Protein AF-A0A835HP61-F1 (afdb_monomer_lite)

Radius of gyration: 16.59 Å; chains: 1; bounding box: 34×54×47 Å

Secondary structure (DSSP, 8-state):
----------EEEEEETTTTEEEEEEPP------SS---EEEEEETTEEEEEEEE-TTTT-SSEEEEEEEESSTT-GGGEEEEEEEEESS-EEEEEE-TTSPEEEEEPPPTTS--EEEEE-SS---

Structure (mmCIF, N/CA/C/O backbone):
data_AF-A0A835HP61-F1
#
_entry.id   AF-A0A835HP61-F1
#
loop_
_atom_site.group_PDB
_atom_site.id
_atom_site.type_symbol
_atom_site.label_atom_id
_atom_site.label_alt_id
_atom_site.label_comp_id
_atom_site.label_asym_id
_atom_site.label_entity_id
_atom_site.label_seq_id
_atom_site.pdbx_PDB_ins_code
_atom_site.Cartn_x
_atom_site.Cartn_y
_atom_site.Cartn_z
_atom_site.occupancy
_atom_site.B_iso_or_equiv
_atom_site.auth_seq_id
_atom_site.auth_comp_id
_atom_site.auth_asym_id
_atom_site.auth_atom_id
_atom_site.pdbx_PDB_model_num
ATOM 1 N N . MET A 1 1 ? 5.555 35.241 11.128 1.00 31.42 1 MET A N 1
ATOM 2 C CA . MET A 1 1 ? 4.725 34.375 10.265 1.00 31.42 1 MET A CA 1
ATOM 3 C C . MET A 1 1 ? 5.664 33.582 9.374 1.00 31.42 1 MET A C 1
ATOM 5 O O . MET A 1 1 ? 6.135 34.106 8.372 1.00 31.42 1 MET A O 1
ATOM 9 N N . GLY A 1 2 ? 6.060 32.391 9.827 1.00 31.73 2 GLY A N 1
ATOM 10 C CA . GLY A 1 2 ? 6.920 31.494 9.056 1.00 31.73 2 GLY A CA 1
ATOM 11 C C . GLY A 1 2 ? 6.102 30.839 7.951 1.00 31.73 2 GLY A C 1
ATOM 12 O O . GLY A 1 2 ? 4.971 30.430 8.190 1.00 31.73 2 GLY A O 1
ATOM 13 N N . ARG A 1 3 ? 6.648 30.806 6.736 1.00 35.12 3 ARG A N 1
ATOM 14 C CA . ARG A 1 3 ? 6.081 30.046 5.622 1.00 35.12 3 ARG A CA 1
ATOM 15 C C . ARG A 1 3 ? 6.215 28.567 5.969 1.00 35.12 3 ARG A C 1
ATOM 17 O O . ARG A 1 3 ? 7.327 28.047 5.954 1.00 35.12 3 ARG A O 1
ATOM 24 N N . GLU A 1 4 ? 5.113 27.920 6.322 1.00 38.53 4 GLU A N 1
ATOM 25 C CA . GLU A 1 4 ? 5.079 26.464 6.391 1.00 38.53 4 GLU A CA 1
ATOM 26 C C . GLU A 1 4 ? 5.240 25.933 4.967 1.00 38.53 4 GLU A C 1
ATOM 28 O O . GLU A 1 4 ? 4.468 26.259 4.062 1.00 38.53 4 GLU A O 1
ATOM 33 N N . ASN A 1 5 ? 6.329 25.194 4.760 1.00 36.75 5 ASN A N 1
ATOM 34 C CA . ASN A 1 5 ? 6.595 24.459 3.537 1.00 36.75 5 ASN A CA 1
ATOM 35 C C . ASN A 1 5 ? 5.382 23.574 3.240 1.00 36.75 5 ASN A C 1
ATOM 37 O O . ASN A 1 5 ? 4.986 22.772 4.084 1.00 36.75 5 ASN A O 1
ATOM 41 N N . GLY A 1 6 ? 4.797 23.729 2.053 1.00 37.97 6 GLY A N 1
ATOM 42 C CA . GLY A 1 6 ? 3.674 22.925 1.582 1.00 37.97 6 GLY A CA 1
ATOM 43 C C . GLY A 1 6 ? 4.082 21.470 1.361 1.00 37.97 6 GLY A C 1
ATOM 44 O O . GLY A 1 6 ? 4.294 21.052 0.229 1.00 37.97 6 GLY A O 1
ATOM 45 N N . SER A 1 7 ? 4.201 20.708 2.446 1.00 45.78 7 SER A N 1
ATOM 46 C CA . SER A 1 7 ? 4.160 19.251 2.426 1.00 45.78 7 SER A CA 1
ATOM 47 C C . SER A 1 7 ? 2.720 18.854 2.127 1.00 45.78 7 SER A C 1
ATOM 49 O O . SER A 1 7 ? 1.818 19.104 2.928 1.00 45.78 7 SER A O 1
ATOM 51 N N . SER A 1 8 ? 2.475 18.260 0.962 1.00 49.97 8 SER A N 1
ATOM 52 C CA . SER A 1 8 ? 1.235 17.529 0.721 1.00 49.97 8 SER A CA 1
ATOM 53 C C . SER A 1 8 ? 1.172 16.369 1.719 1.00 49.97 8 SER A C 1
ATOM 55 O O . SER A 1 8 ? 1.818 15.339 1.523 1.00 49.97 8 SER A O 1
ATOM 57 N N . ASN A 1 9 ? 0.438 16.549 2.816 1.00 60.34 9 ASN A N 1
ATOM 58 C CA . ASN A 1 9 ? 0.253 15.520 3.833 1.00 60.34 9 ASN A CA 1
ATOM 59 C C . ASN A 1 9 ? -0.660 14.420 3.281 1.00 60.34 9 ASN A C 1
ATOM 61 O O . ASN A 1 9 ? -1.878 14.452 3.471 1.00 60.34 9 ASN A O 1
ATOM 65 N N 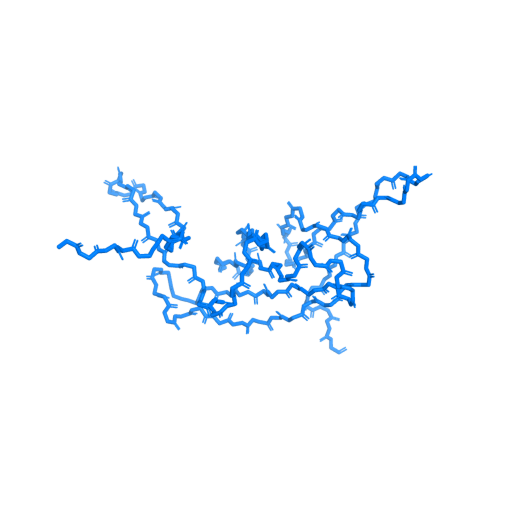. ASN A 1 10 ? -0.077 13.450 2.577 1.00 73.56 10 ASN A N 1
ATOM 66 C CA . ASN A 1 10 ? -0.806 12.250 2.195 1.00 73.56 10 ASN A CA 1
ATOM 67 C C . ASN A 1 10 ? -1.330 11.566 3.453 1.00 73.56 10 ASN A C 1
ATOM 69 O O . ASN A 1 10 ? -0.579 11.257 4.379 1.00 73.56 10 ASN A O 1
ATOM 73 N N . SER A 1 11 ? -2.629 11.323 3.470 1.00 82.62 11 SER A N 1
ATOM 74 C CA . SER A 1 11 ? -3.309 10.612 4.539 1.00 82.62 11 SER A CA 1
ATOM 75 C C . SER A 1 11 ? -4.343 9.684 3.930 1.00 82.62 11 SER A C 1
ATOM 77 O O . SER A 1 11 ? -4.840 9.907 2.824 1.00 82.62 11 SER A O 1
ATOM 79 N N . ILE A 1 12 ? -4.635 8.613 4.650 1.00 86.50 12 ILE A N 1
ATOM 80 C CA . ILE A 1 12 ? -5.699 7.682 4.307 1.00 86.50 12 ILE A CA 1
ATOM 81 C C . ILE A 1 12 ? -6.922 8.120 5.104 1.00 86.50 12 ILE A C 1
ATOM 83 O O . ILE A 1 12 ? -6.841 8.305 6.319 1.00 86.50 12 ILE A O 1
ATOM 87 N N . LEU A 1 13 ? -8.038 8.314 4.410 1.00 89.81 13 LEU A N 1
ATOM 88 C CA . LEU A 1 13 ? -9.320 8.653 5.013 1.00 89.81 13 LEU A CA 1
ATOM 89 C C . LEU A 1 13 ? -10.071 7.361 5.350 1.00 89.81 13 LEU A C 1
ATOM 91 O O . LEU A 1 13 ? -10.225 6.494 4.490 1.00 89.81 13 LEU A O 1
ATOM 95 N N . SER A 1 14 ? -10.559 7.252 6.580 1.00 90.50 14 SER A N 1
ATOM 96 C CA . SER A 1 14 ? -11.399 6.147 7.045 1.00 90.50 14 SER A CA 1
ATOM 97 C C . SER A 1 14 ? -12.748 6.668 7.531 1.00 90.50 14 SER A C 1
ATOM 99 O O . SER A 1 14 ? -12.834 7.791 8.022 1.00 90.50 14 SER A O 1
ATOM 101 N N . PHE A 1 15 ? -13.788 5.842 7.451 1.00 92.88 15 PHE A N 1
ATOM 102 C CA . PHE A 1 15 ? -15.093 6.116 8.051 1.00 92.88 15 PHE A CA 1
ATOM 103 C C . PHE A 1 15 ? -15.449 4.974 9.001 1.00 92.88 15 PHE A C 1
ATOM 105 O O . PHE A 1 15 ? -15.458 3.813 8.591 1.00 92.88 15 PHE A O 1
ATOM 112 N N . ASP A 1 16 ? -15.704 5.300 10.264 1.00 92.62 16 ASP A N 1
ATOM 113 C CA . ASP A 1 16 ? -16.115 4.331 11.275 1.00 92.62 16 ASP A CA 1
ATOM 114 C C . ASP A 1 16 ? -17.645 4.263 11.327 1.00 92.62 16 ASP A C 1
ATOM 116 O O . ASP A 1 16 ? -18.307 5.238 11.666 1.00 92.62 16 ASP A O 1
ATOM 120 N N . PHE A 1 17 ? -18.211 3.099 11.004 1.00 93.50 17 PHE A N 1
ATOM 121 C CA . PHE A 1 17 ? -19.658 2.864 11.031 1.00 93.50 17 PHE A CA 1
ATOM 122 C C . PHE A 1 17 ? -20.250 2.812 12.446 1.00 93.50 17 PHE A C 1
ATOM 124 O O . PHE A 1 17 ? -21.460 2.938 12.595 1.00 93.50 17 PHE A O 1
ATOM 131 N N . THR A 1 18 ? -19.429 2.618 13.479 1.00 95.75 18 THR A N 1
ATOM 132 C CA . THR A 1 18 ? -19.880 2.579 14.878 1.00 95.75 18 THR A CA 1
ATOM 133 C C . THR A 1 18 ? -20.075 3.985 15.425 1.00 95.75 18 THR A C 1
ATOM 135 O O . THR A 1 18 ? -21.042 4.254 16.133 1.00 95.75 18 THR A O 1
ATOM 138 N N . THR A 1 19 ? -19.134 4.878 15.113 1.00 96.25 19 THR A N 1
ATOM 139 C CA . THR A 1 19 ? -19.146 6.274 15.571 1.00 96.25 19 THR A CA 1
ATOM 140 C C . THR A 1 19 ? -19.703 7.244 14.530 1.00 96.25 19 THR A C 1
ATOM 142 O O . THR A 1 19 ? -19.889 8.418 14.839 1.00 96.25 19 THR A O 1
ATOM 145 N N . GLU A 1 20 ? -19.971 6.760 13.313 1.00 96.81 20 GLU A N 1
ATOM 146 C CA . GLU A 1 20 ? -20.412 7.532 12.144 1.00 96.81 20 GLU A CA 1
ATOM 147 C C . GLU A 1 20 ? -19.511 8.744 11.847 1.00 96.81 20 GLU A C 1
ATOM 149 O O . GLU A 1 20 ? -19.964 9.802 11.405 1.00 96.81 20 GLU A O 1
ATOM 154 N N . ALA A 1 21 ? -18.207 8.595 12.092 1.00 95.31 21 ALA A N 1
ATOM 155 C CA . ALA A 1 21 ? -17.235 9.674 11.995 1.00 95.31 21 ALA A CA 1
ATOM 156 C C . ALA A 1 21 ? -16.109 9.358 11.005 1.00 95.31 21 ALA A C 1
ATOM 158 O O . ALA A 1 21 ? -15.662 8.218 10.852 1.00 95.31 21 ALA A O 1
ATOM 159 N N . PHE A 1 22 ? -15.614 10.410 10.350 1.00 93.88 22 PHE A N 1
ATOM 160 C CA . PHE A 1 22 ? -14.397 10.337 9.552 1.00 93.88 22 PHE A CA 1
ATOM 161 C C . PHE A 1 22 ? -13.163 10.401 10.452 1.00 93.88 22 PHE A C 1
ATOM 163 O O . PHE A 1 22 ? -13.070 11.239 11.347 1.00 93.88 22 PHE A O 1
ATOM 170 N N . GLY A 1 23 ? -12.194 9.544 10.159 1.00 90.19 23 GLY A N 1
ATOM 171 C CA . GLY A 1 23 ? -10.862 9.548 10.748 1.00 90.19 23 GLY A CA 1
ATOM 172 C C . GLY A 1 23 ? -9.799 9.624 9.661 1.00 90.19 23 GLY A C 1
ATOM 173 O O . GLY A 1 23 ? -10.062 9.353 8.489 1.00 90.19 23 GLY A O 1
ATOM 174 N N . THR A 1 24 ? -8.585 9.991 10.047 1.00 90.19 24 THR A N 1
ATOM 175 C CA . THR A 1 24 ? -7.425 9.944 9.160 1.00 90.19 24 THR A CA 1
ATOM 176 C C . THR A 1 24 ? -6.342 9.078 9.775 1.00 90.19 24 THR A C 1
ATOM 178 O O . THR A 1 24 ? -6.179 9.021 10.992 1.00 90.19 24 THR A O 1
ATOM 181 N N . MET A 1 25 ? -5.592 8.395 8.921 1.00 87.94 25 MET A N 1
ATOM 182 C CA . MET A 1 25 ? -4.428 7.612 9.317 1.00 87.94 25 MET A CA 1
ATOM 183 C C . MET A 1 25 ? -3.250 7.924 8.400 1.00 87.94 25 MET A C 1
ATOM 185 O O . MET A 1 25 ? -3.410 8.320 7.239 1.00 87.94 25 MET A O 1
ATOM 189 N N . SER A 1 26 ? -2.047 7.770 8.938 1.00 86.62 26 SER A N 1
ATOM 190 C CA . SER A 1 26 ? -0.823 8.042 8.195 1.00 86.62 26 SER A CA 1
ATOM 191 C C . SER A 1 26 ? -0.568 6.973 7.137 1.00 86.62 26 SER A C 1
ATOM 193 O O . SER A 1 26 ? -0.817 5.786 7.350 1.00 86.62 26 SER A O 1
ATOM 195 N N . VAL A 1 27 ? -0.024 7.402 6.003 1.00 86.25 27 VAL A N 1
ATOM 196 C CA . VAL A 1 27 ? 0.593 6.520 5.004 1.00 86.25 27 VAL A CA 1
ATOM 197 C C . VAL A 1 27 ? 1.960 6.024 5.514 1.00 86.25 27 VAL A C 1
ATOM 199 O O . VAL A 1 27 ? 2.481 6.604 6.474 1.00 86.25 27 VAL A O 1
ATOM 202 N N . PRO A 1 28 ? 2.561 4.980 4.907 1.00 86.38 28 PRO A N 1
ATOM 203 C CA . PRO A 1 28 ? 3.920 4.589 5.259 1.00 86.38 28 PRO A CA 1
ATOM 204 C C . PRO A 1 28 ? 4.895 5.750 5.034 1.00 86.38 28 PRO A C 1
ATOM 206 O O . PRO A 1 28 ? 4.702 6.580 4.140 1.00 86.38 28 PRO A O 1
ATOM 209 N N . ASP A 1 29 ? 5.948 5.806 5.846 1.00 79.75 29 ASP A N 1
ATOM 210 C CA . ASP A 1 29 ? 6.953 6.869 5.783 1.00 79.75 29 ASP A CA 1
ATOM 211 C C . ASP A 1 29 ? 7.943 6.609 4.636 1.00 79.75 29 ASP A C 1
ATOM 213 O O . ASP A 1 29 ? 9.063 6.145 4.832 1.00 79.75 29 ASP A O 1
ATOM 217 N N . VAL A 1 30 ? 7.473 6.807 3.401 1.00 67.75 30 VAL A N 1
ATOM 218 C CA . VAL A 1 30 ? 8.237 6.502 2.176 1.00 67.75 30 VAL A CA 1
ATOM 219 C C . VAL A 1 30 ? 8.950 7.745 1.618 1.00 67.75 30 VAL A C 1
ATOM 221 O O . VAL A 1 30 ? 9.615 7.661 0.587 1.00 67.75 30 VAL A O 1
ATOM 224 N N . TYR A 1 31 ? 8.863 8.916 2.270 1.00 57.56 31 TYR A N 1
ATOM 225 C CA . TYR A 1 31 ? 9.315 10.171 1.654 1.00 57.56 31 TYR A CA 1
ATOM 226 C C . TYR A 1 31 ? 10.285 11.009 2.485 1.00 57.56 31 TYR A C 1
ATOM 228 O O . TYR A 1 31 ? 9.904 11.842 3.300 1.00 57.56 31 TYR A O 1
ATOM 236 N N . HIS A 1 32 ? 11.550 10.907 2.074 1.00 52.06 32 HIS A N 1
ATOM 237 C CA . HIS A 1 32 ? 12.504 12.021 2.041 1.00 52.06 32 HIS A CA 1
ATOM 238 C C . HIS A 1 32 ? 12.887 12.425 0.605 1.00 52.06 32 HIS A C 1
ATOM 240 O O . HIS A 1 32 ? 13.882 13.114 0.406 1.00 52.06 32 HIS A O 1
ATOM 246 N N . ILE A 1 33 ? 12.156 11.976 -0.422 1.00 48.88 33 ILE A N 1
ATOM 247 C CA . ILE A 1 33 ? 12.574 12.185 -1.813 1.00 48.88 33 ILE A CA 1
ATOM 248 C C . ILE A 1 33 ? 11.773 13.323 -2.439 1.00 48.88 33 ILE A C 1
ATOM 250 O O . ILE A 1 33 ? 10.613 13.170 -2.823 1.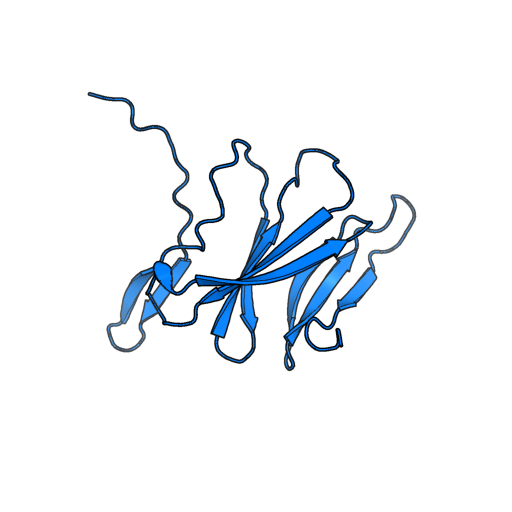00 48.88 33 ILE A O 1
ATOM 254 N N . ASP A 1 34 ? 12.448 14.462 -2.558 1.00 50.91 34 ASP A N 1
ATOM 255 C CA . ASP A 1 34 ? 12.078 15.601 -3.386 1.00 50.91 34 ASP A CA 1
ATOM 256 C C . ASP A 1 34 ? 11.763 15.142 -4.824 1.00 50.91 34 ASP A C 1
ATOM 258 O O . ASP A 1 34 ? 12.675 14.811 -5.581 1.00 50.91 34 ASP A O 1
ATOM 262 N N . ASN A 1 35 ? 10.473 15.080 -5.185 1.00 50.41 35 ASN A N 1
ATOM 263 C CA . ASN A 1 35 ? 9.887 15.311 -6.524 1.00 50.41 35 ASN A CA 1
ATOM 264 C C . ASN A 1 35 ? 8.618 14.472 -6.783 1.00 50.41 35 ASN A C 1
ATOM 266 O O . ASN A 1 35 ? 8.663 13.364 -7.315 1.00 50.41 35 ASN A O 1
ATOM 270 N N . ASN A 1 36 ? 7.467 15.070 -6.465 1.00 52.91 36 ASN A N 1
ATOM 271 C CA . ASN A 1 36 ? 6.277 15.280 -7.313 1.00 52.91 36 ASN A CA 1
ATOM 272 C C . ASN A 1 36 ? 5.713 14.189 -8.254 1.00 52.91 36 ASN A C 1
ATOM 274 O O . ASN A 1 36 ? 4.874 14.502 -9.095 1.00 52.91 36 ASN A O 1
ATOM 278 N N . SER A 1 37 ? 6.105 12.920 -8.159 1.00 56.03 37 SER A N 1
ATOM 279 C CA . SER A 1 37 ? 5.565 11.884 -9.054 1.00 56.03 37 SER A CA 1
ATOM 280 C C . SER A 1 37 ? 5.672 10.485 -8.464 1.00 56.03 37 SER A C 1
ATOM 282 O O . SER A 1 37 ? 6.459 9.645 -8.903 1.00 56.03 37 SER A O 1
ATOM 284 N N . TYR A 1 38 ? 4.861 10.236 -7.450 1.00 65.69 38 TYR A N 1
ATOM 285 C CA . TYR A 1 38 ? 4.582 8.888 -6.990 1.00 65.69 38 TYR A CA 1
ATOM 286 C C . TYR A 1 38 ? 3.101 8.594 -7.191 1.00 65.69 38 TYR A C 1
ATOM 288 O O . TYR A 1 38 ? 2.246 9.465 -7.032 1.00 65.69 38 TYR A O 1
ATOM 296 N N . LEU A 1 39 ? 2.807 7.356 -7.571 1.00 73.50 39 LEU A N 1
ATOM 297 C CA . LEU A 1 39 ? 1.455 6.817 -7.536 1.00 73.50 39 LEU A CA 1
ATOM 298 C C . LEU A 1 39 ? 1.326 6.004 -6.254 1.00 73.50 39 LEU A C 1
ATOM 300 O O . LEU A 1 39 ? 2.160 5.136 -5.996 1.00 73.50 39 LEU A O 1
ATOM 304 N N . MET A 1 40 ? 0.295 6.303 -5.468 1.00 79.06 40 MET A N 1
ATOM 305 C CA . MET A 1 40 ? -0.065 5.549 -4.276 1.00 79.06 40 MET A CA 1
ATOM 306 C C . MET A 1 40 ? -1.404 4.862 -4.513 1.00 79.06 40 MET A C 1
ATOM 308 O O . MET A 1 40 ? -2.363 5.510 -4.928 1.00 79.06 40 MET A O 1
ATOM 312 N N . MET A 1 41 ? -1.475 3.563 -4.238 1.00 82.19 41 MET A N 1
ATOM 313 C CA . MET A 1 41 ? -2.724 2.813 -4.296 1.00 82.19 41 MET A CA 1
ATOM 314 C C . MET A 1 41 ? -2.915 2.002 -3.022 1.00 82.19 41 MET A C 1
ATOM 316 O O . MET A 1 41 ? -1.994 1.323 -2.567 1.00 82.19 41 MET A O 1
ATOM 320 N N . LEU A 1 42 ? -4.125 2.061 -2.471 1.00 85.69 42 LEU A N 1
ATOM 321 C CA . LEU A 1 42 ? -4.534 1.203 -1.369 1.00 85.69 42 LEU A CA 1
ATOM 322 C C . LEU A 1 42 ? -5.064 -0.122 -1.895 1.00 85.69 42 LEU A C 1
ATOM 324 O O . LEU A 1 42 ? -5.716 -0.191 -2.937 1.00 85.69 42 LEU A O 1
ATOM 328 N N . ALA A 1 43 ? -4.788 -1.171 -1.141 1.00 85.00 43 ALA A N 1
ATOM 329 C CA . ALA A 1 43 ? -5.236 -2.516 -1.418 1.00 85.00 43 ALA A CA 1
ATOM 330 C C . ALA A 1 43 ? -5.503 -3.262 -0.112 1.00 85.00 43 ALA A C 1
ATOM 332 O O . ALA A 1 43 ? -5.088 -2.832 0.961 1.00 85.00 43 ALA A O 1
ATOM 333 N N . LEU A 1 44 ? -6.170 -4.406 -0.215 1.00 85.06 44 LEU A N 1
ATOM 334 C CA . LEU A 1 44 ? -6.214 -5.392 0.855 1.00 85.06 44 LEU A CA 1
ATOM 335 C C . LEU A 1 44 ? -5.299 -6.552 0.473 1.00 85.06 44 LEU A C 1
ATOM 337 O O . LEU A 1 44 ? -5.441 -7.124 -0.608 1.00 85.06 44 LEU A O 1
ATOM 341 N N . LEU A 1 45 ? -4.362 -6.890 1.355 1.00 84.44 45 LEU A N 1
ATOM 342 C CA . LEU A 1 45 ? -3.457 -8.022 1.196 1.00 84.44 45 LEU A CA 1
ATOM 343 C C . LEU A 1 45 ? -3.497 -8.854 2.473 1.00 84.44 45 LEU A C 1
ATOM 345 O O . LEU A 1 45 ? -3.142 -8.357 3.539 1.00 84.44 45 LEU A O 1
ATOM 349 N N . ASN A 1 46 ? -3.939 -10.109 2.363 1.00 83.38 46 ASN A N 1
ATOM 350 C CA . ASN A 1 46 ? -4.099 -11.024 3.499 1.00 83.38 46 ASN A CA 1
ATOM 351 C C . ASN A 1 46 ? -4.843 -10.366 4.676 1.00 83.38 46 ASN A C 1
ATOM 353 O O . ASN A 1 46 ? -4.342 -10.341 5.796 1.00 83.38 46 ASN A O 1
ATOM 357 N N . GLU A 1 47 ? -6.004 -9.769 4.381 1.00 84.75 47 GLU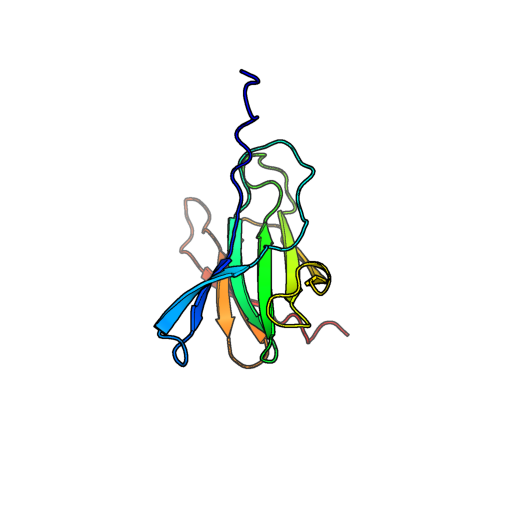 A N 1
ATOM 358 C CA . GLU A 1 47 ? -6.885 -9.082 5.348 1.00 84.75 47 GLU A CA 1
ATOM 359 C C . GLU A 1 47 ? -6.296 -7.826 6.011 1.00 84.75 47 GLU A C 1
ATOM 361 O O . GLU A 1 47 ? -6.942 -7.206 6.852 1.00 84.75 47 GLU A O 1
ATOM 366 N N . LYS A 1 48 ? -5.105 -7.388 5.596 1.00 88.88 48 LYS A N 1
ATOM 367 C CA . LYS A 1 48 ? -4.482 -6.152 6.072 1.00 88.88 48 LYS A CA 1
ATOM 368 C C . LYS A 1 48 ? -4.534 -5.063 5.011 1.00 88.88 48 LYS A C 1
ATOM 370 O O . LYS A 1 48 ? -4.499 -5.338 3.809 1.00 88.88 48 LYS A O 1
ATOM 375 N N . ILE A 1 49 ? -4.575 -3.810 5.462 1.00 89.88 49 ILE A N 1
ATOM 376 C CA . ILE A 1 49 ? -4.441 -2.654 4.572 1.00 89.88 49 ILE A CA 1
ATOM 377 C C . ILE A 1 49 ? -3.020 -2.654 4.016 1.00 89.88 49 ILE A C 1
ATOM 379 O O . ILE A 1 49 ? -2.043 -2.641 4.764 1.00 89.88 49 ILE A O 1
ATOM 383 N N . ALA A 1 50 ? -2.921 -2.649 2.695 1.00 89.50 50 ALA A N 1
ATOM 384 C CA . ALA A 1 50 ? -1.684 -2.524 1.958 1.00 89.50 50 ALA A CA 1
ATOM 385 C C . ALA A 1 50 ? -1.636 -1.186 1.221 1.00 89.50 50 ALA A C 1
ATOM 387 O O . ALA A 1 50 ? -2.650 -0.673 0.744 1.00 89.50 50 ALA A O 1
ATOM 388 N N . CYS A 1 51 ? -0.436 -0.638 1.107 1.00 88.12 51 CYS A N 1
ATOM 389 C CA . CYS A 1 51 ? -0.139 0.559 0.347 1.00 88.12 51 CYS A CA 1
ATOM 390 C C . CYS A 1 51 ? 0.941 0.223 -0.679 1.00 88.12 51 CYS A C 1
ATOM 392 O O . CYS A 1 51 ? 2.018 -0.256 -0.325 1.00 88.12 51 CYS A O 1
ATOM 394 N N . MET A 1 52 ? 0.644 0.453 -1.955 1.00 84.75 52 MET A N 1
ATOM 395 C CA . MET A 1 52 ? 1.598 0.288 -3.044 1.00 84.75 52 MET A CA 1
ATOM 396 C C . MET A 1 52 ? 2.063 1.648 -3.524 1.00 84.75 52 MET A C 1
ATOM 398 O O . MET A 1 52 ? 1.246 2.492 -3.892 1.00 84.75 52 MET A O 1
ATOM 402 N N . VAL A 1 53 ? 3.377 1.836 -3.533 1.00 82.44 53 VAL A N 1
ATOM 403 C CA . VAL A 1 53 ? 4.013 3.115 -3.826 1.00 82.44 53 VAL A CA 1
ATOM 404 C C . VAL A 1 53 ? 4.935 2.968 -5.029 1.00 82.44 53 VAL A C 1
ATOM 406 O O . VAL A 1 53 ? 5.896 2.206 -4.980 1.00 82.44 53 VAL A O 1
ATOM 409 N N . SER A 1 54 ? 4.656 3.707 -6.105 1.00 77.75 54 SER A N 1
ATOM 410 C CA . SER A 1 54 ? 5.568 3.857 -7.245 1.00 77.75 54 SER A CA 1
ATOM 411 C C . SER A 1 54 ? 6.541 4.995 -6.987 1.00 77.75 54 SER A C 1
ATOM 413 O O . SER A 1 54 ? 6.118 6.108 -6.678 1.00 77.75 54 SER A O 1
ATOM 415 N N . LEU A 1 55 ? 7.831 4.741 -7.168 1.00 69.06 55 LEU A N 1
ATOM 416 C CA . LEU A 1 55 ? 8.870 5.760 -7.075 1.00 69.06 55 LEU A CA 1
ATOM 417 C C . LEU A 1 55 ? 9.457 6.009 -8.472 1.00 69.06 55 LEU A C 1
ATOM 419 O O . LEU A 1 55 ? 9.718 5.076 -9.228 1.00 69.06 55 LEU A O 1
ATOM 423 N N . GLY A 1 56 ? 9.650 7.285 -8.826 1.00 60.59 56 GLY A N 1
ATOM 424 C CA . GLY A 1 56 ? 10.319 7.681 -10.072 1.00 60.59 56 GLY A CA 1
ATOM 425 C C . GLY A 1 56 ? 9.414 7.911 -11.288 1.00 60.59 56 GLY A C 1
ATOM 426 O O . GLY A 1 56 ? 9.927 7.935 -12.409 1.00 60.59 56 GLY A O 1
ATOM 427 N N . PHE A 1 57 ? 8.105 8.142 -11.098 1.00 56.62 57 PHE A N 1
ATOM 428 C CA . PHE A 1 57 ? 7.140 8.166 -12.204 1.00 56.62 57 PHE A CA 1
ATOM 429 C C . PHE A 1 57 ? 7.317 9.260 -13.256 1.00 56.62 57 PHE A C 1
ATOM 431 O O . PHE A 1 57 ? 6.957 9.070 -14.417 1.00 56.62 57 PHE A O 1
ATOM 438 N N . SER A 1 58 ? 7.961 10.369 -12.912 1.00 55.22 58 SER A N 1
ATOM 439 C CA . SER A 1 58 ? 8.243 11.438 -13.877 1.00 55.22 58 SER A CA 1
ATOM 440 C C . SER A 1 58 ? 9.618 11.366 -14.541 1.00 55.22 58 SER A C 1
ATOM 442 O O . SER A 1 58 ? 9.858 12.119 -15.481 1.00 55.22 58 SER A O 1
ATOM 444 N N . LEU A 1 59 ? 10.536 10.499 -14.094 1.00 56.12 59 LEU A N 1
ATOM 445 C CA . LEU A 1 59 ? 11.953 10.630 -14.465 1.00 56.12 59 LEU A CA 1
ATOM 446 C C . LEU A 1 59 ? 12.396 9.762 -15.649 1.00 56.12 59 LEU A C 1
ATOM 448 O O . LEU A 1 59 ? 13.573 9.793 -16.000 1.00 56.12 59 LEU A O 1
ATOM 452 N N . GLY A 1 60 ? 11.501 8.968 -16.251 1.00 55.78 60 GLY A N 1
ATOM 453 C CA . GLY A 1 60 ? 11.864 8.062 -17.353 1.00 55.78 60 GLY A CA 1
ATOM 454 C C . GLY A 1 60 ? 12.933 7.026 -16.971 1.00 55.78 60 GLY A C 1
ATOM 455 O O . GLY A 1 60 ? 13.577 6.449 -17.845 1.00 55.78 60 GLY A O 1
ATOM 456 N N . LYS A 1 61 ? 13.148 6.809 -15.667 1.00 58.31 61 LYS A N 1
ATOM 457 C CA . LYS A 1 61 ? 14.125 5.862 -15.136 1.00 58.31 61 LYS A CA 1
ATOM 458 C C . LYS A 1 61 ? 13.495 4.476 -15.107 1.00 58.31 61 LYS A C 1
ATOM 460 O O . LYS A 1 61 ? 12.611 4.209 -14.302 1.00 58.31 61 LYS A O 1
ATOM 465 N N . VAL A 1 62 ? 13.960 3.617 -16.004 1.00 60.09 62 VAL A N 1
ATOM 466 C CA . VAL A 1 62 ? 13.749 2.169 -15.948 1.00 60.09 62 VAL A CA 1
ATOM 467 C C . V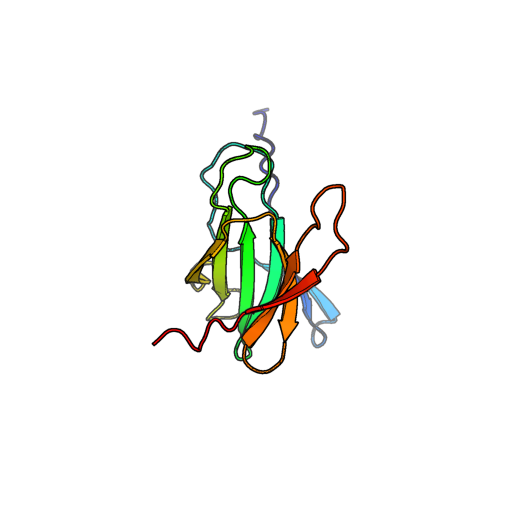AL A 1 62 ? 14.959 1.500 -15.273 1.00 60.09 62 VAL A C 1
ATOM 469 O O . VAL A 1 62 ? 16.081 1.978 -15.456 1.00 60.09 62 VAL A O 1
ATOM 472 N N . PRO A 1 63 ? 14.759 0.406 -14.517 1.00 65.00 63 PRO A N 1
ATOM 473 C CA . PRO A 1 63 ? 13.476 -0.249 -14.280 1.00 65.00 63 PRO A CA 1
ATOM 474 C C . PRO A 1 63 ? 12.615 0.494 -13.248 1.00 65.00 63 PRO A C 1
ATOM 476 O O . PRO A 1 63 ? 13.112 1.178 -12.356 1.00 65.00 63 PRO A O 1
ATOM 479 N N . TRP A 1 64 ? 11.303 0.340 -13.390 1.00 72.00 64 TRP A N 1
ATOM 480 C CA . TRP A 1 64 ? 10.313 0.872 -12.464 1.00 72.00 64 TRP A CA 1
ATOM 481 C C . TRP A 1 64 ? 10.307 0.048 -11.190 1.00 72.00 64 TRP A C 1
ATOM 483 O O . TRP A 1 64 ? 10.396 -1.177 -11.263 1.00 72.00 64 TRP A O 1
ATOM 493 N N . HIS A 1 65 ? 10.151 0.690 -10.034 1.00 77.06 65 HIS A N 1
ATOM 494 C CA . HIS A 1 65 ? 9.994 -0.038 -8.784 1.00 77.06 65 HIS A CA 1
ATOM 495 C C . HIS A 1 65 ? 8.745 0.386 -8.019 1.00 77.06 65 HIS A C 1
ATOM 497 O O . HIS A 1 65 ? 8.400 1.568 -7.934 1.00 77.06 65 HIS A O 1
ATOM 503 N N . PHE A 1 66 ? 8.077 -0.620 -7.465 1.00 80.88 66 PHE A N 1
ATOM 504 C CA . PHE A 1 66 ? 6.942 -0.470 -6.574 1.00 80.88 66 PHE A CA 1
ATOM 505 C C . PHE A 1 66 ? 7.293 -1.069 -5.226 1.00 80.88 66 PHE A C 1
ATOM 507 O O . PHE A 1 66 ? 7.768 -2.200 -5.141 1.00 80.88 66 PHE A O 1
ATOM 514 N N . GLU A 1 67 ? 7.042 -0.321 -4.168 1.00 85.81 67 GLU A N 1
ATOM 515 C CA . GLU A 1 67 ? 7.143 -0.838 -2.815 1.00 85.81 67 GLU A CA 1
ATOM 516 C C . GLU A 1 67 ? 5.758 -1.201 -2.310 1.00 85.81 67 GLU A C 1
ATOM 518 O O . GLU A 1 67 ? 4.825 -0.404 -2.415 1.00 85.81 67 GLU A O 1
ATOM 523 N N . VAL A 1 68 ? 5.629 -2.407 -1.763 1.00 87.25 68 VAL A N 1
ATOM 524 C CA . VAL A 1 68 ? 4.397 -2.876 -1.133 1.00 87.25 68 VAL A CA 1
ATOM 525 C C . VAL A 1 68 ? 4.595 -2.826 0.370 1.00 87.25 68 VAL A C 1
ATOM 527 O O . VAL A 1 68 ? 5.443 -3.531 0.918 1.00 87.25 68 VAL A O 1
ATOM 530 N N . TRP A 1 69 ? 3.799 -1.998 1.028 1.00 91.44 69 TRP A N 1
ATOM 531 C CA . TRP A 1 69 ? 3.771 -1.819 2.471 1.00 91.44 69 TRP A CA 1
ATOM 532 C C . TRP A 1 69 ? 2.468 -2.377 3.025 1.00 91.44 69 TRP A C 1
ATOM 534 O O . TRP A 1 69 ? 1.433 -2.276 2.373 1.00 91.44 69 TRP A O 1
ATOM 544 N N . VAL A 1 70 ? 2.500 -2.936 4.229 1.00 92.12 70 VAL A N 1
ATOM 545 C CA . VAL A 1 70 ? 1.310 -3.416 4.936 1.00 92.12 70 VAL A CA 1
ATOM 546 C C . VAL A 1 70 ? 1.244 -2.792 6.318 1.00 92.12 70 VAL A C 1
ATOM 548 O O . VAL A 1 70 ? 2.259 -2.678 7.002 1.00 92.12 70 VAL A O 1
ATOM 551 N N . LEU A 1 71 ? 0.043 -2.382 6.711 1.00 92.88 71 LEU A N 1
ATOM 552 C CA . LEU A 1 71 ? -0.258 -1.904 8.047 1.00 92.88 71 LEU A CA 1
ATOM 553 C C . LEU A 1 71 ? -0.589 -3.103 8.932 1.00 92.88 71 LEU A C 1
ATOM 555 O O . LEU A 1 71 ? -1.583 -3.796 8.702 1.00 92.88 71 LEU A O 1
ATOM 559 N N . ASN A 1 72 ? 0.254 -3.367 9.927 1.00 93.19 72 ASN A N 1
ATOM 560 C CA . ASN A 1 72 ? 0.053 -4.506 10.819 1.00 93.19 72 ASN A CA 1
ATOM 561 C C . ASN A 1 72 ? -0.959 -4.227 11.928 1.00 93.19 72 ASN A C 1
ATOM 563 O O . ASN A 1 72 ? -1.690 -5.138 12.309 1.00 93.19 72 ASN A O 1
ATOM 567 N N . GLU A 1 73 ? -1.018 -2.988 12.410 1.00 93.19 73 GLU A N 1
ATOM 568 C CA . GLU A 1 73 ? -1.943 -2.550 13.449 1.00 93.19 73 GLU A CA 1
ATOM 569 C C . GLU A 1 73 ? -2.743 -1.353 12.935 1.00 93.19 73 GLU A C 1
ATOM 571 O O . GLU A 1 73 ? -2.194 -0.318 12.549 1.00 93.19 73 GLU A O 1
ATOM 576 N N . TYR A 1 74 ? -4.067 -1.500 12.898 1.00 89.19 74 TYR A N 1
ATOM 577 C CA . TYR A 1 74 ? -4.950 -0.479 12.344 1.00 89.19 74 TYR A CA 1
ATOM 578 C C . TYR A 1 74 ? -4.784 0.863 13.075 1.00 89.19 74 TYR A C 1
ATOM 580 O O . TYR A 1 74 ? -4.876 0.930 14.298 1.00 89.19 74 TYR A O 1
ATOM 588 N N . GLY A 1 75 ? -4.545 1.936 12.317 1.00 86.81 75 GLY A N 1
ATOM 589 C CA . GLY A 1 75 ? -4.354 3.291 12.844 1.00 86.81 75 GLY A CA 1
ATOM 590 C C . GLY A 1 75 ? -2.964 3.599 13.422 1.00 86.81 75 GLY A C 1
ATOM 591 O O . GLY A 1 75 ? -2.704 4.759 13.731 1.00 86.81 75 GLY A O 1
ATOM 592 N N . VAL A 1 76 ? -2.052 2.624 13.528 1.00 90.62 76 VAL A N 1
ATOM 593 C CA . VAL A 1 76 ? -0.712 2.825 14.113 1.00 90.62 76 VAL A CA 1
ATOM 594 C C . VAL A 1 76 ? 0.317 3.062 13.008 1.00 90.62 76 VAL A C 1
ATOM 596 O O . VAL A 1 76 ? 0.702 2.121 12.310 1.00 90.62 76 VAL A O 1
ATOM 599 N N . LYS A 1 77 ? 0.789 4.308 12.847 1.00 88.44 77 LYS A N 1
ATOM 600 C CA . LYS A 1 77 ? 1.749 4.703 11.792 1.00 88.44 77 LYS A CA 1
ATOM 601 C C . LYS A 1 77 ? 3.005 3.826 11.810 1.00 88.44 77 LYS A C 1
ATOM 603 O O . LYS A 1 77 ? 3.493 3.405 10.767 1.00 88.44 77 LYS A O 1
ATOM 608 N N . GLU A 1 78 ? 3.525 3.534 12.989 1.00 90.81 78 GLU A N 1
ATOM 609 C CA . GLU A 1 78 ? 4.775 2.801 13.188 1.00 90.81 78 GLU A CA 1
ATOM 610 C C . GLU A 1 78 ? 4.646 1.315 12.821 1.00 90.81 78 GLU A C 1
ATOM 612 O O . GLU A 1 78 ? 5.652 0.629 12.661 1.00 90.81 78 GLU A O 1
ATOM 617 N N . SER A 1 79 ? 3.417 0.815 12.648 1.00 93.25 79 SER A N 1
ATOM 618 C CA . SER A 1 79 ? 3.151 -0.580 12.286 1.00 93.25 79 SER A CA 1
ATOM 619 C C . SER A 1 79 ? 3.233 -0.853 10.779 1.00 93.25 79 SER A C 1
ATOM 621 O O . SER A 1 79 ? 3.119 -2.011 10.356 1.00 93.25 79 SER A O 1
ATOM 623 N N . TRP A 1 80 ? 3.432 0.185 9.957 1.00 93.56 80 TRP A N 1
ATOM 624 C CA . TRP A 1 80 ? 3.710 0.020 8.534 1.00 93.56 80 TRP A CA 1
ATOM 625 C C . TRP A 1 80 ? 5.016 -0.749 8.337 1.00 93.56 80 TRP A C 1
ATOM 627 O O . TRP A 1 80 ? 6.079 -0.348 8.802 1.00 93.56 80 TRP A O 1
ATOM 637 N N . THR A 1 81 ? 4.954 -1.856 7.605 1.00 93.19 81 THR A N 1
ATOM 638 C CA . THR A 1 81 ? 6.125 -2.672 7.275 1.00 93.19 81 THR A CA 1
ATOM 639 C C . THR A 1 81 ? 6.189 -2.905 5.777 1.00 93.19 81 THR A C 1
ATOM 641 O O . THR A 1 81 ? 5.199 -3.289 5.152 1.00 93.19 81 THR A O 1
ATOM 644 N N . LYS A 1 82 ? 7.364 -2.679 5.190 1.00 91.81 82 LYS A N 1
ATOM 645 C CA . LYS A 1 82 ? 7.632 -3.004 3.792 1.00 91.81 82 LYS A CA 1
ATOM 646 C C . LYS A 1 82 ? 7.702 -4.521 3.637 1.00 91.81 82 LYS A C 1
ATOM 648 O O . LYS A 1 82 ? 8.518 -5.160 4.293 1.00 91.81 82 LYS A O 1
ATOM 653 N N . LEU A 1 83 ? 6.869 -5.081 2.766 1.00 89.25 83 LEU A N 1
ATOM 654 C CA . LEU A 1 83 ? 6.873 -6.508 2.446 1.00 89.25 83 LEU A CA 1
ATOM 655 C C . LEU A 1 83 ? 7.695 -6.809 1.196 1.00 89.25 83 LEU A C 1
ATOM 657 O O . LEU A 1 83 ? 8.558 -7.680 1.224 1.00 89.25 83 LEU A O 1
ATOM 661 N N . TYR A 1 84 ? 7.451 -6.076 0.106 1.00 85.56 84 TYR A N 1
ATOM 662 C CA . TYR A 1 84 ? 8.033 -6.394 -1.200 1.00 85.56 84 TYR A CA 1
ATOM 663 C C . TYR A 1 84 ? 8.571 -5.153 -1.911 1.00 85.56 84 TYR A C 1
ATOM 665 O O . TYR A 1 84 ? 8.056 -4.044 -1.749 1.00 85.56 84 TYR A O 1
ATOM 673 N N . THR A 1 85 ? 9.593 -5.362 -2.745 1.00 86.00 85 THR A N 1
ATOM 674 C CA . THR A 1 85 ? 9.992 -4.424 -3.803 1.00 86.00 85 THR A CA 1
ATOM 675 C C . THR A 1 85 ? 9.797 -5.126 -5.137 1.00 86.00 85 THR A C 1
ATOM 677 O O . THR A 1 85 ? 10.474 -6.109 -5.420 1.00 86.00 85 THR A O 1
ATOM 680 N N . ILE A 1 86 ? 8.869 -4.635 -5.946 1.00 82.44 86 ILE A N 1
ATOM 681 C CA . ILE A 1 86 ? 8.548 -5.190 -7.257 1.00 82.44 86 ILE A CA 1
ATOM 682 C C . ILE A 1 86 ? 9.271 -4.349 -8.297 1.00 82.44 86 ILE A C 1
ATOM 684 O O . ILE A 1 86 ? 8.999 -3.155 -8.414 1.00 82.44 86 ILE A O 1
ATOM 688 N N . VAL A 1 87 ? 10.182 -4.965 -9.045 1.00 81.06 87 VAL A N 1
ATOM 689 C CA . VAL A 1 87 ? 10.916 -4.311 -10.132 1.00 81.06 87 VAL A CA 1
ATOM 690 C C . VAL A 1 87 ? 10.302 -4.733 -11.460 1.00 81.06 87 VAL A C 1
ATOM 692 O O . VAL A 1 87 ? 10.155 -5.923 -11.728 1.00 81.06 87 VAL A O 1
ATOM 695 N N . LEU A 1 88 ? 9.927 -3.760 -12.286 1.00 74.56 88 LEU A N 1
ATOM 696 C CA . LEU A 1 88 ? 9.265 -3.978 -13.565 1.00 74.56 88 LEU A CA 1
ATOM 697 C C . LEU A 1 88 ? 10.049 -3.296 -14.691 1.00 74.56 88 LEU A C 1
ATOM 699 O O . LEU A 1 88 ? 10.400 -2.118 -14.616 1.00 74.56 88 LEU A O 1
ATOM 703 N N . GLU A 1 89 ? 10.302 -4.038 -15.767 1.00 67.94 89 GLU A N 1
ATOM 704 C CA . GLU A 1 89 ? 11.093 -3.559 -16.913 1.00 67.94 89 GLU A CA 1
ATOM 705 C C . GLU A 1 89 ? 10.337 -2.557 -17.804 1.00 67.94 89 GLU A C 1
ATOM 707 O O . GLU A 1 89 ? 10.949 -1.825 -18.579 1.00 67.94 89 GLU A O 1
ATOM 712 N N . TYR A 1 90 ? 9.006 -2.484 -17.686 1.00 66.31 90 TYR A N 1
ATOM 713 C CA . TYR A 1 90 ? 8.145 -1.651 -18.532 1.00 66.31 90 TYR A CA 1
ATOM 714 C C . TYR A 1 90 ? 7.181 -0.784 -17.713 1.00 66.31 90 TYR A C 1
ATOM 716 O O . TYR A 1 90 ? 7.052 -0.932 -16.501 1.00 66.31 90 TYR A O 1
ATOM 724 N N . HIS A 1 91 ? 6.460 0.102 -18.406 1.00 69.19 91 HIS A N 1
ATOM 725 C CA . HIS A 1 91 ? 5.402 0.937 -17.836 1.00 69.19 91 HIS A CA 1
ATOM 726 C C . HIS A 1 91 ? 4.166 0.094 -17.483 1.00 69.19 91 HIS A C 1
ATOM 728 O O . HIS A 1 91 ? 3.208 -0.005 -18.257 1.00 69.19 91 HIS A O 1
ATOM 734 N N . PHE A 1 92 ? 4.211 -0.528 -16.311 1.00 70.38 92 PHE A N 1
ATOM 735 C CA . PHE A 1 92 ? 3.076 -1.188 -15.686 1.00 70.38 92 PHE A CA 1
ATOM 736 C C . PHE A 1 92 ? 2.462 -0.281 -14.626 1.00 70.38 92 PHE A C 1
ATOM 738 O O . PHE A 1 92 ? 3.164 0.415 -13.896 1.00 70.38 92 PHE A O 1
ATOM 745 N N . PHE A 1 93 ? 1.143 -0.326 -14.532 1.00 71.62 93 PHE A N 1
ATOM 746 C CA . PHE A 1 93 ? 0.358 0.419 -13.565 1.00 71.62 93 PHE A CA 1
ATOM 747 C C . PHE A 1 93 ? -0.451 -0.573 -12.748 1.00 71.62 93 PHE A C 1
ATOM 749 O O . PHE A 1 93 ? -1.126 -1.418 -13.339 1.00 71.62 93 PHE A O 1
ATOM 756 N N . PRO A 1 94 ? -0.403 -0.511 -11.416 1.00 70.31 94 PRO A N 1
ATOM 757 C CA . PRO A 1 94 ? -1.233 -1.386 -10.617 1.00 70.31 94 PRO A CA 1
ATOM 758 C C . PRO A 1 94 ? -2.696 -0.949 -10.779 1.00 70.31 94 PRO A C 1
ATOM 760 O O . PRO A 1 94 ? -3.012 0.233 -10.663 1.00 70.31 94 PRO A O 1
ATOM 763 N N . CYS A 1 95 ? -3.582 -1.896 -11.077 1.00 70.56 95 CYS A N 1
ATOM 764 C CA . CYS A 1 95 ? -5.022 -1.649 -11.208 1.00 70.56 95 CYS A CA 1
ATOM 765 C C . CYS A 1 95 ? -5.813 -2.086 -9.980 1.00 70.56 95 CYS A C 1
ATOM 767 O O . CYS A 1 95 ? -6.907 -1.584 -9.745 1.00 70.56 95 CYS A O 1
ATOM 769 N N . GLY A 1 96 ? -5.284 -3.045 -9.222 1.00 67.19 96 GLY A N 1
ATOM 770 C CA . GLY A 1 96 ? -5.926 -3.570 -8.027 1.00 67.19 96 GLY A CA 1
ATOM 771 C C . GLY A 1 96 ? -5.277 -4.864 -7.552 1.00 67.19 96 GLY A C 1
ATOM 772 O O . GLY A 1 96 ? -4.462 -5.467 -8.258 1.00 67.19 96 GLY A O 1
ATOM 773 N N . VAL A 1 97 ? -5.658 -5.285 -6.348 1.00 68.56 97 VAL A N 1
ATOM 774 C CA . VAL A 1 97 ? -5.239 -6.550 -5.734 1.00 68.56 97 VAL A CA 1
ATOM 775 C C . VAL A 1 97 ? -6.458 -7.457 -5.603 1.00 68.56 97 VAL A C 1
ATOM 777 O O . VAL A 1 97 ? -7.537 -7.005 -5.225 1.00 68.56 97 VAL A O 1
ATOM 780 N N . PHE A 1 98 ? -6.287 -8.724 -5.964 1.00 65.81 98 PHE A N 1
ATOM 781 C CA . PHE A 1 98 ? -7.329 -9.743 -6.028 1.00 65.81 98 PHE A CA 1
ATOM 782 C C . PHE A 1 98 ? -7.221 -10.707 -4.844 1.00 65.81 98 PHE A C 1
ATOM 784 O O . PHE A 1 98 ? -6.212 -10.759 -4.135 1.00 65.81 98 PHE A O 1
ATOM 791 N N . VAL A 1 99 ? -8.263 -11.522 -4.668 1.00 56.53 99 VAL A N 1
ATOM 792 C CA . VAL A 1 99 ? -8.261 -12.663 -3.744 1.00 56.53 99 VAL A CA 1
ATOM 793 C C . VAL A 1 99 ? -7.020 -13.533 -4.012 1.00 56.53 99 VAL A C 1
ATOM 795 O O . VAL A 1 99 ? -6.690 -13.804 -5.168 1.00 56.53 99 VAL A O 1
ATOM 798 N N . ASN A 1 100 ? -6.335 -13.945 -2.939 1.00 67.75 100 ASN A N 1
ATOM 799 C CA . ASN A 1 100 ? -5.019 -14.615 -2.919 1.00 67.75 100 ASN A CA 1
ATOM 800 C C . ASN A 1 100 ? -3.800 -13.705 -3.154 1.00 67.75 100 ASN A C 1
ATOM 802 O O . ASN A 1 100 ? -2.733 -14.196 -3.499 1.00 67.75 100 ASN A O 1
ATOM 806 N N . GLY A 1 101 ? -3.938 -12.387 -3.005 1.00 68.19 101 GLY A N 1
ATOM 807 C CA . GLY A 1 101 ? -2.802 -11.459 -3.031 1.00 68.19 101 GLY A CA 1
ATOM 808 C C . GLY A 1 101 ? -2.224 -11.177 -4.417 1.00 68.19 101 GLY A C 1
ATOM 809 O O . GLY A 1 101 ? -1.244 -10.448 -4.529 1.00 68.19 101 GLY A O 1
ATOM 810 N N . LYS A 1 102 ? -2.841 -11.688 -5.487 1.00 75.94 102 LYS A N 1
ATOM 811 C CA . LYS A 1 102 ? -2.409 -11.416 -6.863 1.00 75.94 102 LYS A CA 1
ATOM 812 C C . LYS A 1 102 ? -2.693 -9.967 -7.239 1.00 75.94 102 LYS A C 1
ATOM 814 O O . LYS A 1 102 ? -3.797 -9.467 -7.033 1.00 75.94 102 LYS A O 1
ATOM 819 N N . ILE A 1 103 ? -1.715 -9.309 -7.842 1.00 76.88 103 ILE A N 1
ATOM 820 C CA . ILE A 1 103 ? -1.816 -7.928 -8.309 1.00 76.88 103 ILE A CA 1
ATOM 821 C C . ILE A 1 103 ? -2.084 -7.955 -9.811 1.00 76.88 103 ILE A C 1
ATOM 823 O O . ILE A 1 103 ? -1.355 -8.611 -10.560 1.00 76.88 103 ILE A O 1
ATOM 827 N N . VAL A 1 104 ? -3.116 -7.241 -10.265 1.00 75.75 104 VAL A N 1
ATOM 828 C CA . VAL A 1 104 ? -3.307 -7.000 -11.700 1.00 75.75 104 VAL A CA 1
ATOM 829 C C . VAL A 1 104 ? -2.647 -5.698 -12.075 1.00 75.75 104 VAL A C 1
ATOM 831 O O . VAL A 1 104 ? -2.909 -4.642 -11.495 1.00 75.75 104 VAL A O 1
ATOM 834 N N . TRP A 1 105 ? -1.824 -5.799 -13.104 1.00 75.88 105 TRP A N 1
ATOM 835 C CA . TRP A 1 105 ? -1.142 -4.683 -13.710 1.00 75.88 105 TRP A CA 1
ATOM 836 C C . TRP A 1 105 ? -1.758 -4.400 -15.066 1.00 75.88 105 TRP A C 1
ATOM 838 O O . TRP A 1 105 ? -1.927 -5.301 -15.889 1.00 75.88 105 TRP A O 1
ATOM 848 N N . TRP A 1 106 ? -2.039 -3.134 -15.323 1.00 72.50 106 TRP A N 1
ATOM 849 C CA . TRP A 1 106 ? -2.236 -2.640 -16.669 1.00 72.50 106 TRP A CA 1
ATOM 850 C C . TR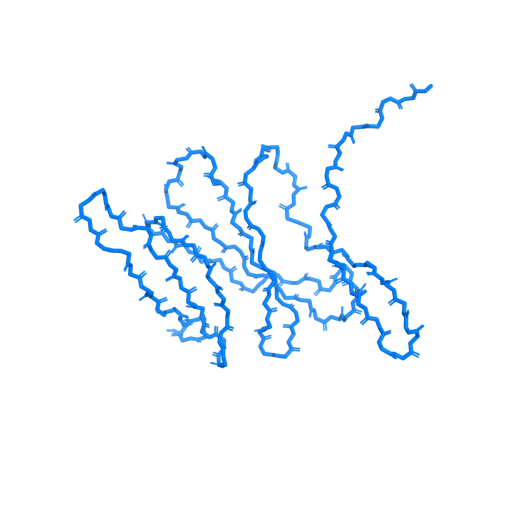P A 1 106 ? -0.883 -2.277 -17.259 1.00 72.50 106 TRP A C 1
ATOM 852 O O . TRP A 1 106 ? -0.181 -1.392 -16.769 1.00 72.50 106 TRP A O 1
ATOM 862 N N . LYS A 1 107 ? -0.500 -2.982 -18.319 1.00 71.69 107 LYS A N 1
ATOM 863 C CA . LYS A 1 107 ? 0.648 -2.612 -19.136 1.00 71.69 107 LYS A CA 1
ATOM 864 C C . LYS A 1 107 ? 0.179 -1.603 -20.170 1.00 71.69 107 LYS A C 1
ATOM 866 O O . LYS A 1 107 ? -0.685 -1.919 -20.992 1.00 71.69 107 LYS A O 1
ATOM 871 N N . ARG A 1 108 ? 0.788 -0.417 -20.185 1.00 64.62 108 ARG A N 1
ATOM 872 C CA . ARG A 1 108 ? 0.590 0.498 -21.311 1.00 64.62 108 ARG A CA 1
ATOM 873 C C . ARG A 1 108 ? 1.196 -0.155 -22.554 1.00 64.62 108 ARG A C 1
ATOM 875 O O . ARG A 1 108 ? 2.390 -0.461 -22.566 1.00 64.62 108 ARG A O 1
ATOM 882 N N . GLY A 1 109 ? 0.371 -0.408 -23.569 1.00 59.69 109 GLY A N 1
ATOM 883 C CA . GLY A 1 109 ? 0.849 -0.886 -24.865 1.00 59.69 109 GLY A CA 1
ATOM 884 C C . GLY A 1 109 ? 1.870 0.089 -25.458 1.00 59.69 109 GLY A C 1
ATOM 885 O O . GLY A 1 109 ? 1.848 1.287 -25.151 1.00 59.69 109 GLY A O 1
ATOM 886 N N . SER A 1 110 ? 2.787 -0.408 -26.295 1.00 60.94 110 SER A N 1
ATOM 887 C CA . SER A 1 110 ? 3.560 0.486 -27.166 1.00 60.94 110 SER A CA 1
ATOM 888 C C . SER A 1 110 ? 2.589 1.302 -28.028 1.00 60.94 110 SER A C 1
ATOM 890 O O . SER A 1 110 ? 1.423 0.947 -28.157 1.00 60.94 110 SER A O 1
ATOM 892 N N . VAL A 1 111 ? 3.055 2.380 -28.661 1.00 57.78 111 VAL A N 1
ATOM 893 C CA . VAL A 1 111 ? 2.229 3.250 -29.531 1.00 57.78 111 VAL A CA 1
ATOM 894 C C . VAL A 1 111 ? 1.459 2.466 -30.624 1.00 57.78 111 VAL A C 1
ATOM 896 O O . VAL A 1 111 ? 0.509 2.984 -31.198 1.00 57.78 111 VAL A O 1
ATOM 899 N N . THR A 1 112 ? 1.833 1.207 -30.880 1.00 57.25 112 THR A N 1
ATOM 900 C CA . THR A 1 112 ? 1.226 0.285 -31.851 1.00 57.25 112 THR A CA 1
ATOM 901 C C . THR A 1 112 ? 0.568 -0.966 -31.245 1.00 57.25 112 THR A C 1
ATOM 903 O O . THR A 1 112 ? 0.097 -1.810 -32.004 1.00 57.25 112 THR A O 1
ATOM 906 N N . GLY A 1 113 ? 0.565 -1.141 -29.920 1.00 58.69 113 GLY A N 1
ATOM 907 C CA . GLY A 1 113 ? 0.085 -2.354 -29.252 1.00 58.69 113 GLY A CA 1
ATOM 908 C C . GLY A 1 113 ? -1.129 -2.104 -28.361 1.00 58.69 113 GLY A C 1
ATOM 909 O O . GLY A 1 113 ? -1.197 -1.092 -27.665 1.00 58.69 113 GLY A O 1
ATOM 910 N N . GLU A 1 114 ? -2.063 -3.053 -28.349 1.00 58.44 114 GLU A N 1
ATOM 911 C CA . GLU A 1 114 ? -3.211 -3.037 -27.440 1.00 58.44 114 GLU A CA 1
ATOM 912 C C . GLU A 1 114 ? -2.753 -3.116 -25.968 1.00 58.44 114 GLU A C 1
ATOM 914 O O . GLU A 1 114 ? -1.762 -3.791 -25.655 1.00 58.44 114 GLU A O 1
ATOM 919 N N . PRO A 1 115 ? -3.448 -2.438 -25.039 1.00 60.41 115 PRO A N 1
ATOM 920 C CA . PRO A 1 115 ? -3.191 -2.589 -23.616 1.00 60.41 115 PRO A CA 1
ATOM 921 C C . PRO A 1 115 ? -3.402 -4.042 -23.177 1.00 60.41 115 PRO A C 1
ATOM 923 O O . PRO A 1 115 ? -4.357 -4.702 -23.582 1.00 60.41 115 PRO A O 1
ATOM 926 N N . MET A 1 116 ? -2.525 -4.526 -22.298 1.00 65.69 116 MET A N 1
ATOM 927 C CA . MET A 1 116 ? -2.595 -5.887 -21.762 1.00 65.69 116 MET A CA 1
ATOM 928 C C . MET A 1 116 ? -2.735 -5.864 -20.243 1.00 65.69 116 MET A C 1
ATOM 930 O O . MET A 1 116 ? -2.049 -5.101 -19.558 1.00 65.69 116 MET A O 1
ATOM 934 N N . LEU A 1 117 ? -3.597 -6.737 -19.722 1.00 63.44 117 LEU A N 1
ATOM 935 C CA . LEU A 1 117 ? -3.680 -7.035 -18.295 1.00 63.44 117 LEU A CA 1
ATOM 936 C C . LEU A 1 117 ? -2.740 -8.195 -17.972 1.00 63.44 117 LEU A C 1
ATOM 938 O O . LEU A 1 117 ? -2.821 -9.254 -18.593 1.00 63.44 117 LEU A O 1
ATOM 942 N N . CYS A 1 118 ? -1.869 -8.001 -16.987 1.00 67.56 118 CYS A N 1
ATOM 943 C CA . CYS A 1 118 ? -0.965 -9.034 -16.494 1.00 67.56 118 CYS A CA 1
ATOM 944 C C . CYS A 1 118 ? -1.277 -9.338 -15.027 1.00 67.56 118 CYS A C 1
ATOM 946 O O . CYS A 1 118 ? -1.423 -8.421 -14.219 1.00 67.56 118 CYS A O 1
ATOM 948 N N . LEU A 1 119 ? -1.349 -10.623 -14.680 1.00 66.44 119 LEU A N 1
ATOM 949 C CA . LEU A 1 119 ? -1.437 -11.087 -13.296 1.00 66.44 119 LEU A CA 1
ATOM 950 C C . LEU A 1 119 ? -0.026 -11.317 -12.756 1.00 66.44 119 LEU A C 1
ATOM 952 O O . LEU A 1 119 ? 0.764 -12.021 -13.381 1.00 66.44 119 LEU A O 1
ATOM 956 N N . TRP A 1 120 ? 0.269 -10.752 -11.591 1.00 66.25 120 TRP A N 1
ATOM 957 C CA . TRP A 1 120 ? 1.506 -10.996 -10.860 1.00 66.25 120 TRP A CA 1
ATOM 958 C C . TRP A 1 120 ? 1.184 -11.532 -9.468 1.00 66.25 120 TRP A C 1
ATOM 960 O O . TRP A 1 120 ? 0.286 -11.020 -8.800 1.00 66.25 120 TRP A O 1
ATOM 970 N N . ASP A 1 121 ? 1.896 -12.570 -9.044 1.00 66.94 121 ASP A N 1
ATOM 971 C CA . ASP A 1 121 ? 1.717 -13.211 -7.743 1.00 66.94 121 ASP A CA 1
ATOM 972 C C . ASP A 1 121 ? 2.905 -12.857 -6.825 1.00 66.94 121 ASP A C 1
ATOM 974 O O . ASP A 1 121 ? 4.012 -13.334 -7.083 1.00 66.94 121 ASP A O 1
ATOM 978 N N . PRO A 1 122 ? 2.711 -12.019 -5.786 1.00 58.12 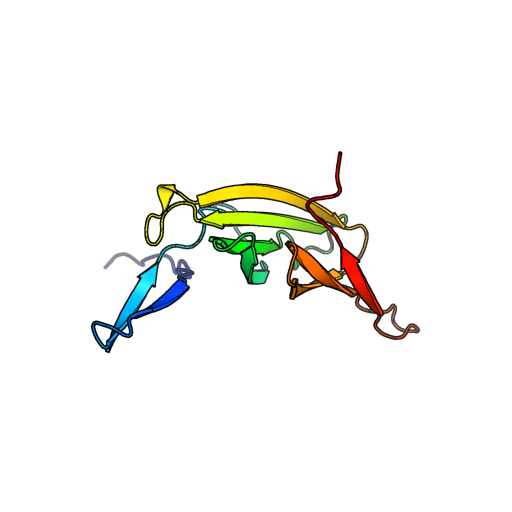122 PRO A N 1
ATOM 979 C CA . PRO A 1 122 ? 3.767 -11.698 -4.825 1.00 58.12 122 PRO A CA 1
ATOM 980 C C . PRO A 1 122 ? 4.194 -12.874 -3.960 1.00 58.12 122 PRO A C 1
ATOM 982 O O . PRO A 1 122 ? 5.280 -12.842 -3.390 1.00 58.12 122 PRO A O 1
ATOM 985 N N . ILE A 1 123 ? 3.311 -13.856 -3.787 1.00 57.03 123 ILE A N 1
ATOM 986 C CA . ILE A 1 123 ? 3.457 -14.913 -2.788 1.00 57.03 123 ILE A CA 1
ATOM 987 C C . ILE A 1 123 ? 4.226 -16.097 -3.385 1.00 57.03 123 ILE A C 1
ATOM 989 O O . ILE A 1 123 ? 4.916 -16.803 -2.664 1.00 57.03 123 ILE A O 1
ATOM 993 N N . ALA A 1 124 ? 4.171 -16.280 -4.706 1.00 55.75 124 ALA A N 1
ATOM 994 C CA . ALA A 1 124 ? 4.808 -17.392 -5.411 1.00 55.75 124 ALA A CA 1
ATOM 995 C C . ALA A 1 124 ? 6.327 -17.232 -5.665 1.00 55.75 124 ALA A C 1
ATOM 997 O O . ALA A 1 124 ? 6.875 -17.957 -6.493 1.00 55.75 124 ALA A O 1
ATOM 998 N N . GLN A 1 125 ? 7.009 -16.286 -5.010 1.00 50.72 125 GLN A N 1
ATOM 999 C CA . GLN A 1 125 ? 8.468 -16.139 -5.099 1.00 50.72 125 GLN A CA 1
ATOM 1000 C C . GLN A 1 125 ? 9.153 -16.908 -3.956 1.00 50.72 125 GLN A C 1
ATOM 1002 O O . GLN A 1 125 ? 9.576 -16.303 -2.972 1.00 50.72 125 GLN A O 1
ATOM 1007 N N . GLU A 1 126 ? 9.231 -18.235 -4.094 1.00 36.53 126 GLU A N 1
ATOM 1008 C CA . GLU A 1 126 ? 10.211 -19.089 -3.393 1.00 36.53 126 GLU A CA 1
ATOM 1009 C C . GLU A 1 126 ? 11.404 -19.396 -4.306 1.00 36.53 126 GLU A C 1
ATOM 1011 O O . GLU A 1 126 ? 11.180 -19.650 -5.515 1.00 36.53 126 GLU A O 1
#

Foldseek 3Di:
DDPDDPDPQDWDWDADPVVRDIDTAHDAPPDPDDDDDKDWDWAADPNWIKIKIWPDRPPPDPFTKIWIWTQPDPRDRVSIDTDDIDTHRAPWDFPYADPQRKTWTWGDADVPDDIDIDIDHPVPPD

Sequence (126 aa):
MGRENGSSNNSILSFDFTTEAFGTMSVPDVYHIDNNSYLMMLALLNEKIACMVSLGFSLGKVPWHFEVWVLNEYGVKESWTKLYTIVLEYHFFPCGVFVNGKIVWWKRGSVTGEPMLCLWDPIAQE

Organism: NCBI:txid261450

pLDDT: mean 72.87, std 16.44, range [31.42, 96.81]

InterPro domains:
  IPR006527 F-box associated beta-propeller, type 1 [PF07734] (8-89)